Protein AF-A0A519BQU5-F1 (afdb_monomer)

Secondary structure (DSSP, 8-state):
--HHHHHHHHHHTTSHHHHHHHHHHHHTTT-HHHHHHHHHHHHHHHHHHHHHGGGS-HHHHHHHHHHHHHHHHH--HHHHHHHHHHHHHHHHHHHHHH--HHHHHHHHHHHHHHHHHTT-

Foldseek 3Di:
DDPLVVLVVLLCCLPPVVLVVVLVVCVVDPCVLLNQLSVQLVVLLVVCCVPVNPLADSSLLSLLLCLLSVCVVVVDPVSNVVSVVSSVSNLVSCCVVVVDVSRSVVSVVSNVVSNVVSND

Structure (mmCIF, N/CA/C/O backbone):
data_AF-A0A519BQU5-F1
#
_entry.id   AF-A0A519BQU5-F1
#
loop_
_atom_site.group_PDB
_atom_site.id
_atom_site.type_symbol
_atom_site.label_atom_id
_atom_site.label_alt_id
_atom_site.label_comp_id
_atom_site.label_asym_id
_atom_site.label_entity_id
_atom_site.label_seq_id
_atom_site.pdbx_PDB_ins_code
_atom_site.Cartn_x
_atom_site.Cartn_y
_atom_site.Cartn_z
_atom_site.occupancy
_atom_site.B_iso_or_equiv
_atom_site.auth_seq_id
_atom_site.auth_comp_id
_atom_site.auth_asym_id
_atom_site.auth_atom_id
_atom_site.pdbx_PDB_model_num
ATOM 1 N N . MET A 1 1 ? -10.036 22.902 6.465 1.00 65.56 1 MET A N 1
ATOM 2 C CA . MET A 1 1 ? -9.754 21.457 6.502 1.00 65.56 1 MET A CA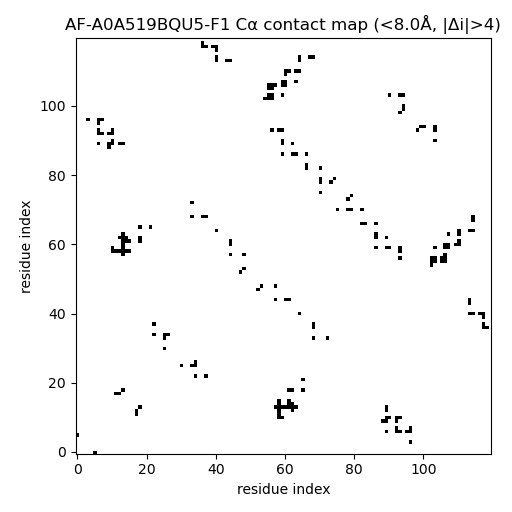 1
ATOM 3 C C . MET A 1 1 ? -9.678 21.030 7.953 1.00 65.56 1 MET A C 1
ATOM 5 O O . MET A 1 1 ? -8.836 21.534 8.692 1.00 65.56 1 MET A O 1
ATOM 9 N N . THR A 1 2 ? -10.594 20.180 8.392 1.00 89.75 2 THR A N 1
ATOM 10 C CA . THR A 1 2 ? -10.590 19.661 9.764 1.00 89.75 2 THR A CA 1
ATOM 11 C C . THR A 1 2 ? -9.524 18.575 9.893 1.00 89.75 2 THR A C 1
ATOM 13 O O . THR A 1 2 ? -9.276 17.825 8.954 1.00 89.75 2 THR A O 1
ATOM 16 N N . PHE A 1 3 ? -8.912 18.431 11.072 1.00 89.00 3 PHE A N 1
ATOM 17 C CA . PHE A 1 3 ? -7.892 17.400 11.318 1.00 89.00 3 PHE A CA 1
ATOM 18 C C . PHE A 1 3 ? -8.364 15.990 10.916 1.00 89.00 3 PHE A C 1
ATOM 20 O O . PHE A 1 3 ? -7.622 15.223 10.316 1.00 89.00 3 PHE A O 1
ATOM 27 N N . LYS A 1 4 ? -9.635 15.669 11.176 1.00 90.44 4 LYS A N 1
ATOM 28 C CA . LYS A 1 4 ? -10.253 14.395 10.789 1.00 90.44 4 LYS A CA 1
ATOM 29 C C . LYS A 1 4 ? -10.358 14.200 9.270 1.00 90.44 4 LYS A C 1
ATOM 31 O O . LYS A 1 4 ? -10.261 13.066 8.813 1.00 90.44 4 LYS A O 1
ATOM 36 N N . GLU A 1 5 ? -10.567 15.268 8.503 1.00 91.69 5 GLU A N 1
ATOM 37 C CA . GLU A 1 5 ? -10.615 15.215 7.034 1.00 91.69 5 GLU A CA 1
ATOM 38 C C . GLU A 1 5 ? -9.228 14.919 6.475 1.00 91.69 5 GLU A C 1
ATOM 40 O O . GLU A 1 5 ? -9.079 13.986 5.696 1.00 91.69 5 GLU A O 1
ATOM 45 N N . LEU A 1 6 ? -8.200 15.599 6.993 1.00 91.69 6 LEU A N 1
ATOM 46 C CA . LEU A 1 6 ? -6.810 15.351 6.614 1.00 91.69 6 LEU A CA 1
ATOM 47 C C . LEU A 1 6 ? -6.405 13.882 6.811 1.00 91.69 6 LEU A C 1
ATOM 49 O O . LEU A 1 6 ? -5.794 13.292 5.925 1.00 91.69 6 LEU A O 1
ATOM 53 N N . LEU A 1 7 ? -6.783 13.265 7.937 1.00 93.06 7 LEU A N 1
ATOM 54 C CA . LEU A 1 7 ? -6.506 11.842 8.175 1.00 93.06 7 LEU A CA 1
ATOM 55 C C . LEU A 1 7 ? -7.223 10.925 7.172 1.00 93.06 7 LEU A C 1
ATOM 57 O O . LEU A 1 7 ? -6.684 9.886 6.795 1.00 93.06 7 LEU A O 1
ATOM 61 N N . ARG A 1 8 ? -8.442 11.281 6.745 1.00 91.56 8 ARG A N 1
ATOM 62 C CA . ARG A 1 8 ? -9.197 10.498 5.754 1.00 91.56 8 ARG A CA 1
ATOM 63 C C . ARG A 1 8 ? -8.584 10.619 4.366 1.00 91.56 8 ARG A C 1
ATOM 65 O O . ARG A 1 8 ? -8.490 9.607 3.676 1.00 91.56 8 ARG A O 1
ATOM 72 N N . ASP A 1 9 ? -8.139 11.813 3.999 1.00 92.94 9 ASP A N 1
ATOM 73 C CA . ASP A 1 9 ? -7.491 12.066 2.714 1.00 92.94 9 ASP A CA 1
ATOM 74 C C . ASP A 1 9 ? -6.138 11.353 2.636 1.00 92.94 9 ASP A C 1
ATOM 76 O O . ASP A 1 9 ? -5.841 10.697 1.640 1.00 92.94 9 ASP A O 1
ATOM 80 N N . LEU A 1 10 ? -5.365 11.362 3.728 1.00 92.44 10 LEU A N 1
ATOM 81 C CA . LEU A 1 10 ? -4.162 10.537 3.854 1.00 92.44 10 LEU A CA 1
ATOM 82 C C . LEU A 1 10 ? -4.489 9.048 3.699 1.00 92.44 10 LEU A C 1
ATOM 84 O O . LEU A 1 10 ? -3.865 8.356 2.899 1.00 92.44 10 LEU A O 1
ATOM 88 N N . LEU A 1 11 ? -5.501 8.541 4.405 1.00 93.75 11 LEU A N 1
ATOM 89 C CA . LEU A 1 11 ? -5.889 7.131 4.306 1.00 93.75 11 LEU A CA 1
ATOM 90 C C . LEU A 1 11 ? -6.347 6.737 2.887 1.00 93.75 11 LEU A C 1
ATOM 92 O O . LEU A 1 11 ? -6.186 5.581 2.490 1.00 93.75 11 LEU A O 1
ATOM 96 N N . ALA A 1 12 ? -6.868 7.681 2.096 1.00 93.50 12 ALA A N 1
ATOM 97 C CA . ALA A 1 12 ? -7.304 7.442 0.721 1.00 93.50 12 ALA A CA 1
ATOM 98 C C . ALA A 1 12 ? -6.158 7.043 -0.229 1.00 93.50 12 ALA A C 1
ATOM 100 O O . ALA A 1 12 ? -6.415 6.356 -1.223 1.00 93.50 12 ALA A O 1
ATOM 101 N N . PHE A 1 13 ? -4.899 7.349 0.105 1.00 92.19 13 PHE A N 1
ATOM 102 C CA . PHE A 1 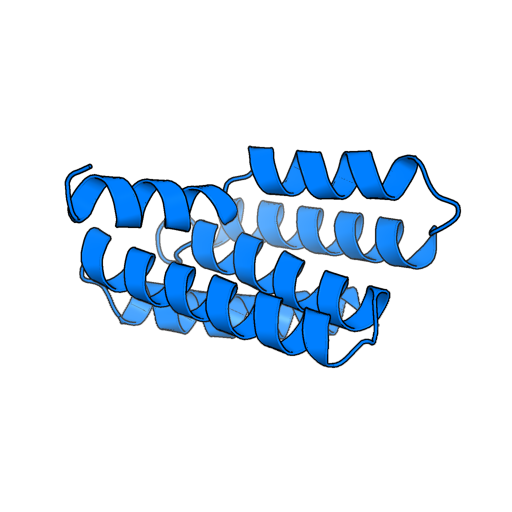13 ? -3.730 6.805 -0.602 1.00 92.19 13 PHE A CA 1
ATOM 103 C C . PHE A 1 13 ? -3.605 5.275 -0.467 1.00 92.19 13 PHE A C 1
ATOM 105 O O . PHE A 1 13 ? -2.973 4.624 -1.290 1.00 92.19 13 PHE A O 1
ATOM 112 N N . GLY A 1 14 ? -4.258 4.668 0.526 1.00 92.50 14 GLY A N 1
ATOM 113 C CA . GLY A 1 14 ? -4.410 3.216 0.647 1.00 92.50 14 GLY A CA 1
ATOM 114 C C . GLY A 1 14 ? -5.634 2.644 -0.074 1.00 92.50 14 GLY A C 1
ATOM 115 O O . GLY A 1 14 ? -5.974 1.473 0.112 1.00 92.50 14 GLY A O 1
ATOM 116 N N . SER A 1 15 ? -6.376 3.450 -0.836 1.00 93.94 15 SER A N 1
ATOM 117 C CA . SER A 1 15 ? -7.604 2.992 -1.489 1.00 93.94 15 SER A CA 1
ATOM 118 C C . SER A 1 15 ? -7.319 2.045 -2.664 1.00 93.94 15 SER A C 1
ATOM 120 O O . SER A 1 15 ? -6.276 2.147 -3.314 1.00 93.94 15 SER A O 1
ATOM 122 N N . PRO A 1 16 ? -8.263 1.146 -3.004 1.00 93.94 16 PRO A N 1
ATOM 123 C CA . PRO A 1 16 ? -8.170 0.350 -4.228 1.00 93.94 16 PRO A CA 1
ATOM 124 C C . PRO A 1 16 ? -8.050 1.215 -5.490 1.00 93.94 16 PRO A C 1
ATOM 126 O O . PRO A 1 16 ? -7.338 0.849 -6.416 1.00 93.94 16 PRO A O 1
ATOM 129 N N . ILE A 1 17 ? -8.699 2.384 -5.509 1.00 95.50 17 ILE A N 1
ATOM 130 C CA . ILE A 1 17 ? -8.637 3.326 -6.634 1.00 95.50 17 ILE A CA 1
ATOM 131 C C . ILE A 1 17 ? -7.208 3.842 -6.808 1.00 95.50 17 ILE A C 1
ATOM 133 O O . ILE A 1 17 ? -6.688 3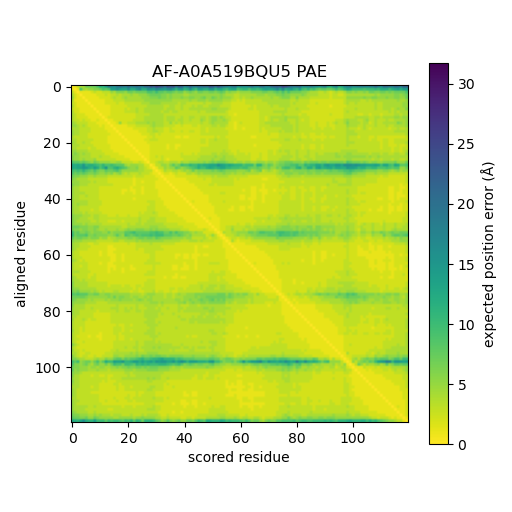.833 -7.919 1.00 95.50 17 ILE A O 1
ATOM 137 N N . PHE A 1 18 ? -6.543 4.233 -5.718 1.00 94.31 18 PHE A N 1
ATOM 138 C CA . PHE A 1 18 ? -5.155 4.687 -5.783 1.00 94.31 18 PHE A CA 1
ATOM 139 C C . PHE A 1 18 ? -4.211 3.580 -6.272 1.00 94.31 18 PHE A C 1
ATOM 141 O O . PHE A 1 18 ? -3.345 3.828 -7.108 1.00 94.31 18 PHE A O 1
ATOM 148 N N . TYR A 1 19 ? -4.436 2.338 -5.836 1.00 95.25 19 TYR A N 1
ATOM 149 C CA . TYR A 1 19 ? -3.704 1.177 -6.345 1.00 95.25 19 TYR A CA 1
ATOM 150 C C . TYR A 1 19 ? -3.857 1.010 -7.864 1.00 95.25 19 TYR A C 1
ATOM 152 O O . TYR A 1 19 ? -2.866 0.847 -8.576 1.00 95.25 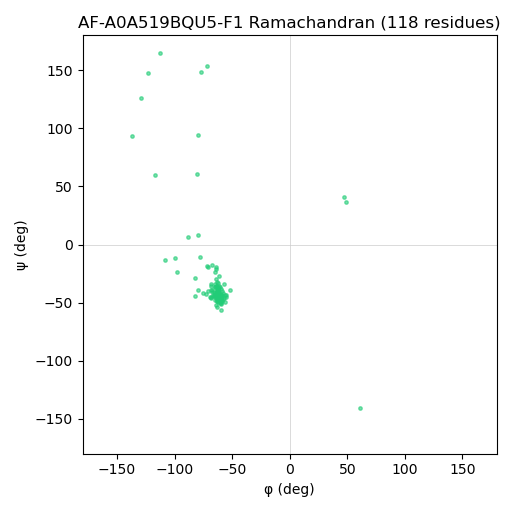19 TYR A O 1
ATOM 160 N N . LEU A 1 20 ? -5.089 1.112 -8.371 1.00 95.12 20 LEU A N 1
ATOM 161 C CA . LEU A 1 20 ? -5.369 1.041 -9.806 1.00 95.12 20 LEU A CA 1
ATOM 162 C C . LEU A 1 20 ? -4.723 2.192 -10.585 1.00 95.12 20 LEU A C 1
ATOM 164 O O . LEU A 1 20 ? -4.253 1.968 -11.696 1.00 95.12 20 LEU A O 1
ATOM 168 N N . LEU A 1 21 ? -4.655 3.398 -10.014 1.00 95.00 21 LEU A N 1
ATOM 169 C CA . LEU A 1 21 ? -3.967 4.531 -10.640 1.00 95.00 21 LEU A CA 1
ATOM 170 C C . LEU A 1 21 ? -2.466 4.262 -10.806 1.00 95.00 21 LEU A C 1
ATOM 172 O O . LEU A 1 21 ? -1.920 4.506 -11.882 1.00 95.00 21 LEU A O 1
ATOM 176 N N . VAL A 1 22 ? -1.803 3.721 -9.777 1.00 93.81 22 VAL A N 1
ATOM 177 C CA . VAL A 1 22 ? -0.380 3.345 -9.864 1.00 93.81 22 VAL A CA 1
ATOM 178 C C . VAL A 1 22 ? -0.177 2.226 -10.884 1.00 93.81 22 VAL A C 1
ATOM 180 O O . VAL A 1 22 ? 0.734 2.305 -11.708 1.00 93.81 22 VAL A O 1
ATOM 183 N N . PHE A 1 23 ? -1.057 1.224 -10.886 1.00 94.25 23 PHE A N 1
ATOM 184 C CA . PHE A 1 23 ? -1.024 0.141 -11.865 1.00 94.25 23 PHE A CA 1
ATOM 185 C C . PHE A 1 23 ? -1.184 0.654 -13.304 1.00 94.25 23 PHE A C 1
ATOM 187 O O . PHE A 1 23 ? -0.350 0.368 -14.159 1.00 94.25 23 PHE A O 1
ATOM 194 N N . ALA A 1 24 ? -2.194 1.487 -13.567 1.00 94.38 24 ALA A N 1
ATOM 195 C CA . ALA A 1 24 ? -2.402 2.100 -14.876 1.00 94.38 24 ALA A CA 1
ATOM 196 C C . ALA A 1 24 ? -1.195 2.947 -15.307 1.00 94.38 24 ALA A C 1
ATOM 198 O O . ALA A 1 24 ? -0.774 2.884 -16.461 1.00 94.38 24 ALA A O 1
ATOM 199 N N . ARG A 1 25 ? -0.582 3.693 -14.377 1.00 92.06 25 ARG A N 1
ATOM 200 C CA . ARG A 1 25 ? 0.638 4.465 -14.651 1.00 92.06 25 ARG A CA 1
ATOM 201 C C . ARG A 1 25 ? 1.822 3.573 -15.026 1.00 92.06 25 ARG A C 1
ATOM 203 O O . ARG A 1 25 ? 2.611 3.977 -15.887 1.00 92.06 25 ARG A O 1
ATOM 210 N N . ALA A 1 26 ? 1.946 2.405 -14.396 1.00 91.81 26 ALA A N 1
ATOM 211 C CA . ALA A 1 26 ? 2.995 1.431 -14.683 1.00 91.81 26 ALA A CA 1
ATOM 212 C C . ALA A 1 26 ? 2.876 0.857 -16.104 1.00 91.81 26 ALA A C 1
ATOM 214 O O . ALA A 1 26 ? 3.897 0.698 -16.768 1.00 91.81 26 ALA A O 1
ATOM 215 N N . LEU A 1 27 ? 1.649 0.640 -16.600 1.00 92.56 27 LEU A N 1
ATOM 216 C CA . LEU A 1 27 ? 1.381 0.129 -17.955 1.00 92.56 27 LEU A CA 1
ATOM 217 C C . LEU A 1 27 ? 1.827 1.074 -19.082 1.00 92.56 27 LEU A C 1
ATOM 219 O O . LEU A 1 27 ? 2.062 0.624 -20.198 1.00 92.56 27 LEU A O 1
ATOM 223 N N . VAL A 1 28 ? 1.945 2.378 -18.811 1.00 91.56 28 VAL A N 1
ATOM 224 C CA . VAL A 1 28 ? 2.382 3.367 -19.815 1.00 91.56 28 VAL A CA 1
ATOM 225 C C . VAL A 1 28 ? 3.884 3.238 -20.128 1.00 91.56 28 VAL A C 1
ATOM 227 O O . VAL A 1 28 ? 4.340 3.737 -21.153 1.00 91.56 28 VAL A O 1
ATOM 230 N N . GLY A 1 29 ? 4.671 2.589 -19.261 1.00 82.44 29 GLY A N 1
ATOM 231 C CA . GLY A 1 29 ? 6.113 2.406 -19.445 1.00 82.44 29 GLY A CA 1
ATOM 232 C C . GLY A 1 29 ? 6.526 0.947 -19.681 1.00 82.44 29 GLY A C 1
ATOM 233 O O . GLY A 1 29 ? 5.762 0.027 -19.389 1.00 82.44 29 GLY A O 1
ATOM 234 N N . PRO A 1 30 ? 7.754 0.699 -20.170 1.00 87.38 30 PRO A N 1
ATOM 235 C CA . PRO A 1 30 ? 8.265 -0.645 -20.433 1.00 87.38 30 PRO A CA 1
ATOM 236 C C . PRO A 1 30 ? 8.778 -1.315 -19.144 1.00 87.38 30 PRO A C 1
ATOM 238 O O . PRO A 1 30 ? 9.955 -1.654 -19.033 1.00 87.38 30 PRO A O 1
ATOM 241 N N . TYR A 1 31 ? 7.904 -1.497 -18.149 1.00 89.88 31 TYR A N 1
ATOM 242 C CA . TYR A 1 31 ? 8.269 -2.005 -16.817 1.00 89.88 31 TYR A CA 1
ATOM 243 C C . TYR A 1 31 ? 7.594 -3.349 -16.486 1.00 89.88 31 TYR A C 1
ATOM 245 O O . TYR A 1 31 ? 6.853 -3.442 -15.504 1.00 89.88 31 TYR A O 1
ATOM 253 N N . PRO A 1 32 ? 7.831 -4.416 -17.277 1.00 89.00 32 PRO A N 1
ATOM 254 C CA . PRO A 1 32 ? 7.093 -5.676 -17.155 1.00 89.00 32 PRO A CA 1
ATOM 255 C C . PRO A 1 32 ? 7.281 -6.350 -15.791 1.00 89.00 32 PRO A C 1
ATOM 257 O O . PRO A 1 32 ? 6.330 -6.902 -15.247 1.00 89.00 32 PRO A O 1
ATOM 260 N N . ILE A 1 33 ? 8.478 -6.256 -15.202 1.00 92.69 33 ILE A N 1
ATOM 261 C CA . ILE A 1 33 ? 8.760 -6.819 -13.875 1.00 92.69 33 ILE A CA 1
ATOM 262 C C . ILE A 1 33 ? 7.888 -6.130 -12.822 1.00 92.69 33 ILE A C 1
ATOM 264 O O . ILE A 1 33 ? 7.130 -6.796 -12.131 1.00 92.69 33 ILE A O 1
ATOM 268 N N . PHE A 1 34 ? 7.921 -4.798 -12.751 1.00 94.12 34 PHE A N 1
ATOM 269 C CA . PHE A 1 34 ? 7.132 -4.031 -11.784 1.00 94.12 34 PHE A CA 1
ATOM 270 C C . PHE A 1 34 ? 5.620 -4.264 -11.940 1.00 94.12 34 PHE A C 1
ATOM 272 O O . PHE A 1 34 ? 4.905 -4.406 -10.950 1.00 94.12 34 PHE A O 1
ATOM 279 N N . ILE A 1 35 ? 5.136 -4.378 -13.181 1.00 94.94 35 ILE A N 1
A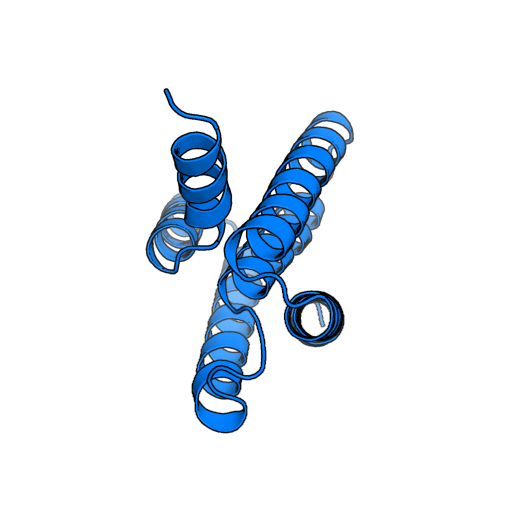TOM 280 C CA . ILE A 1 35 ? 3.738 -4.723 -13.473 1.00 94.94 35 ILE A CA 1
ATOM 281 C C . ILE A 1 35 ? 3.393 -6.107 -12.908 1.00 94.94 35 ILE A C 1
ATOM 283 O O . ILE A 1 35 ? 2.379 -6.241 -12.226 1.00 94.94 35 ILE A O 1
ATOM 287 N N . ASN A 1 36 ? 4.235 -7.121 -13.128 1.00 95.12 36 ASN A N 1
ATOM 288 C CA . ASN A 1 36 ? 4.009 -8.470 -12.602 1.00 95.12 36 ASN A CA 1
ATOM 289 C C . ASN A 1 36 ? 3.987 -8.492 -11.068 1.00 95.12 36 ASN A C 1
ATOM 291 O O . ASN A 1 36 ? 3.112 -9.128 -10.482 1.00 95.12 36 ASN A O 1
ATOM 295 N N . GLN A 1 37 ? 4.893 -7.749 -10.424 1.00 96.12 37 GLN A N 1
ATOM 296 C CA . GLN A 1 37 ? 4.925 -7.609 -8.965 1.00 96.12 37 GLN A CA 1
ATOM 297 C C . GLN A 1 37 ? 3.635 -6.961 -8.436 1.00 96.12 37 GLN A C 1
ATOM 299 O O . GLN A 1 37 ? 3.067 -7.429 -7.450 1.00 96.12 37 GLN A O 1
ATOM 304 N N . LEU A 1 38 ? 3.122 -5.925 -9.114 1.00 96.19 38 LEU A N 1
ATOM 305 C CA . LEU A 1 38 ? 1.833 -5.310 -8.778 1.00 96.19 38 LEU A CA 1
ATOM 306 C C . LEU A 1 38 ? 0.658 -6.275 -8.996 1.00 96.19 38 LEU A C 1
ATOM 308 O O . LEU A 1 38 ? -0.234 -6.353 -8.159 1.00 96.19 38 LEU A O 1
ATOM 312 N N . ILE A 1 39 ? 0.640 -7.053 -10.080 1.00 96.50 39 ILE A N 1
ATOM 313 C CA . ILE A 1 39 ? -0.429 -8.040 -10.307 1.00 96.50 39 ILE A CA 1
ATOM 314 C C . ILE A 1 39 ? -0.426 -9.085 -9.190 1.00 96.50 39 ILE A C 1
ATOM 316 O O . ILE A 1 39 ? -1.467 -9.330 -8.579 1.00 96.50 39 ILE A O 1
ATOM 320 N N . LEU A 1 40 ? 0.740 -9.661 -8.889 1.00 97.06 40 LEU A N 1
ATOM 321 C CA . LEU A 1 40 ? 0.889 -10.670 -7.843 1.00 97.06 40 LEU A CA 1
ATOM 322 C C . LEU A 1 40 ? 0.466 -10.119 -6.477 1.00 97.06 40 LEU A C 1
ATOM 324 O O . LEU A 1 40 ? -0.359 -10.729 -5.793 1.00 97.06 40 LEU A O 1
ATOM 328 N N . ALA A 1 41 ? 0.943 -8.927 -6.114 1.00 97.12 41 ALA A N 1
ATOM 329 C CA . ALA A 1 41 ? 0.559 -8.286 -4.865 1.00 97.12 41 ALA A CA 1
ATOM 330 C C . ALA A 1 41 ? -0.947 -7.983 -4.811 1.00 97.12 41 ALA A C 1
ATOM 332 O O . ALA A 1 41 ? -1.586 -8.209 -3.783 1.00 97.12 41 ALA A O 1
ATOM 333 N N . GLY A 1 42 ? -1.538 -7.520 -5.915 1.00 96.44 42 GLY A N 1
ATOM 334 C CA . GLY A 1 42 ? -2.974 -7.273 -6.034 1.00 96.44 42 GLY A CA 1
ATOM 335 C C . GLY A 1 42 ? -3.808 -8.539 -5.821 1.00 96.44 42 GLY A C 1
ATOM 336 O O . GLY A 1 42 ? -4.788 -8.506 -5.073 1.00 96.44 42 GLY A O 1
ATOM 337 N N . VAL A 1 43 ? -3.386 -9.666 -6.402 1.00 96.69 43 VAL A N 1
ATOM 338 C CA . VAL A 1 43 ? -4.022 -10.979 -6.200 1.00 96.69 43 VAL A CA 1
ATOM 339 C C . VAL A 1 43 ? -3.914 -11.419 -4.741 1.00 96.69 43 VAL A C 1
ATOM 341 O O . VAL A 1 43 ? -4.920 -11.803 -4.145 1.00 96.69 43 VAL A O 1
ATOM 344 N N . LEU A 1 44 ? -2.733 -11.315 -4.128 1.00 96.81 44 LEU A N 1
ATOM 345 C CA . LEU A 1 44 ? -2.528 -11.681 -2.723 1.00 96.81 44 LEU A CA 1
ATOM 346 C C . LEU A 1 44 ? -3.347 -10.807 -1.768 1.00 96.81 44 LEU A C 1
ATOM 348 O O . LEU A 1 44 ? -3.930 -11.319 -0.812 1.00 96.81 44 LEU A O 1
ATOM 352 N N . ILE A 1 45 ? -3.447 -9.503 -2.041 1.00 96.38 45 ILE A N 1
ATOM 353 C CA . ILE A 1 45 ? -4.312 -8.591 -1.284 1.00 96.38 45 ILE A CA 1
ATOM 354 C C . ILE A 1 45 ? -5.774 -9.007 -1.438 1.00 96.38 45 ILE A C 1
ATOM 356 O O . ILE A 1 45 ? -6.485 -9.074 -0.439 1.00 96.38 45 ILE A O 1
ATOM 360 N N . PHE A 1 46 ? -6.231 -9.308 -2.656 1.00 95.94 46 PHE A N 1
ATOM 361 C CA . PHE A 1 46 ? -7.604 -9.752 -2.892 1.00 95.94 46 PHE A CA 1
ATOM 362 C C . PHE A 1 46 ? -7.920 -11.038 -2.116 1.00 95.94 46 PHE A C 1
ATOM 364 O O . PHE A 1 46 ? -8.886 -11.067 -1.355 1.00 95.94 46 PHE A O 1
ATOM 371 N N . LEU A 1 47 ? -7.068 -12.062 -2.226 1.00 95.81 47 LEU A N 1
ATOM 372 C CA . LEU A 1 47 ? -7.208 -13.312 -1.471 1.00 95.81 47 LEU A CA 1
ATOM 373 C C . LEU A 1 47 ? -7.193 -13.064 0.042 1.00 95.81 47 LEU A C 1
ATOM 375 O O . LEU A 1 47 ? -8.029 -13.596 0.771 1.00 95.81 47 LEU A O 1
ATOM 379 N N . GLY A 1 48 ? -6.288 -12.206 0.513 1.00 94.38 48 GLY A N 1
ATOM 380 C CA . GLY A 1 48 ? -6.203 -11.814 1.913 1.00 94.38 48 GLY A CA 1
ATOM 381 C C . GLY A 1 48 ? -7.486 -11.151 2.417 1.00 94.38 48 GLY A C 1
ATOM 382 O O . GLY A 1 48 ? -7.972 -11.509 3.491 1.00 94.38 48 GLY A O 1
ATOM 383 N N . VAL A 1 49 ? -8.076 -10.238 1.636 1.00 94.00 49 VAL A N 1
ATOM 384 C CA . VAL A 1 49 ? -9.360 -9.593 1.961 1.00 94.00 49 VAL A CA 1
ATOM 385 C C . VAL A 1 49 ? -10.466 -10.636 2.100 1.00 94.00 49 VAL A C 1
ATOM 387 O O . VAL A 1 49 ? -11.232 -10.563 3.060 1.00 94.00 49 VAL A O 1
ATOM 390 N N . VAL A 1 50 ? -10.530 -11.615 1.192 1.00 94.06 50 VAL A N 1
ATOM 391 C CA . VAL A 1 50 ? -11.542 -12.684 1.234 1.00 94.06 50 VAL A CA 1
ATOM 392 C C . VAL A 1 50 ? -11.374 -13.584 2.465 1.00 94.06 50 VAL A C 1
ATOM 394 O O . VAL A 1 50 ? -12.363 -13.904 3.120 1.00 94.06 50 VAL A O 1
ATOM 397 N N . VAL A 1 51 ? -10.142 -13.970 2.812 1.00 93.88 51 VAL A N 1
ATOM 398 C CA . VAL A 1 51 ? -9.875 -14.937 3.896 1.00 93.88 51 VAL A CA 1
ATOM 399 C C . VAL A 1 51 ? -9.887 -14.289 5.284 1.00 93.88 51 VAL A C 1
ATOM 401 O O . VAL A 1 51 ? -10.438 -14.843 6.236 1.00 93.88 51 VAL A O 1
ATOM 404 N N . ILE A 1 52 ? -9.258 -13.123 5.431 1.00 92.69 52 ILE A N 1
ATOM 405 C CA . ILE A 1 52 ? -9.016 -12.489 6.736 1.00 92.69 52 ILE A CA 1
ATOM 406 C C . ILE A 1 52 ? -10.068 -11.406 7.040 1.00 92.69 52 ILE A C 1
ATOM 408 O O . ILE A 1 52 ? -10.334 -11.101 8.209 1.00 92.69 52 ILE A O 1
ATOM 412 N N . GLY A 1 53 ? -10.708 -10.840 6.012 1.00 90.69 53 GLY A N 1
ATOM 413 C CA . GLY A 1 53 ? -11.795 -9.875 6.163 1.00 90.69 53 GLY A CA 1
ATOM 414 C C . GLY A 1 53 ? -11.374 -8.599 6.896 1.00 90.69 53 GLY A C 1
ATOM 415 O O . GLY A 1 53 ? -10.273 -8.084 6.721 1.00 90.69 53 GLY A O 1
ATOM 416 N N . SER A 1 54 ? -12.250 -8.073 7.754 1.00 86.50 54 SER A N 1
ATOM 417 C CA . SER A 1 54 ? -12.071 -6.780 8.441 1.00 86.50 54 SER A CA 1
ATOM 418 C C . SER A 1 54 ? -11.133 -6.809 9.662 1.00 86.50 54 SER A C 1
ATOM 420 O O . SER A 1 54 ? -11.047 -5.818 10.402 1.00 86.50 54 SER A O 1
ATOM 422 N N . LYS A 1 55 ? -10.436 -7.933 9.894 1.00 89.81 55 LYS A N 1
ATOM 423 C CA . LYS A 1 55 ? -9.471 -8.096 10.996 1.00 89.81 55 LYS A CA 1
ATOM 424 C C . LYS A 1 55 ? -8.185 -7.292 10.783 1.00 89.81 55 LYS A C 1
ATOM 426 O O . LYS A 1 55 ? -7.486 -7.027 11.754 1.00 89.81 55 LYS A O 1
ATOM 431 N N . ILE A 1 56 ? -7.895 -6.898 9.544 1.00 93.56 56 ILE A N 1
ATOM 432 C CA . ILE A 1 56 ? -6.700 -6.145 9.151 1.00 93.56 56 ILE A CA 1
ATOM 433 C C . ILE A 1 56 ? -7.120 -4.850 8.456 1.00 93.56 56 ILE A C 1
ATOM 435 O O . ILE A 1 56 ? -8.154 -4.798 7.784 1.00 93.56 56 ILE A O 1
ATOM 439 N N . ASP A 1 57 ? -6.321 -3.796 8.618 1.00 94.56 57 ASP A N 1
ATOM 440 C CA . ASP A 1 57 ? -6.510 -2.563 7.860 1.00 94.56 57 ASP A CA 1
ATOM 441 C C . ASP A 1 57 ? -5.941 -2.681 6.436 1.00 94.56 57 ASP A C 1
ATOM 443 O O . ASP A 1 57 ? -4.759 -2.450 6.178 1.00 94.56 57 ASP A O 1
ATOM 447 N N . TRP A 1 58 ? -6.802 -3.037 5.484 1.00 94.69 58 TRP A N 1
ATOM 448 C CA . TRP A 1 58 ? -6.405 -3.205 4.084 1.00 94.69 58 TRP A CA 1
ATOM 449 C C . TRP A 1 58 ? -6.001 -1.911 3.377 1.00 94.69 58 TRP A C 1
ATOM 451 O O . TRP A 1 58 ? -5.354 -1.988 2.331 1.00 94.69 58 TRP A O 1
ATOM 461 N N . TYR A 1 59 ? -6.361 -0.735 3.908 1.00 94.81 59 TYR A N 1
ATOM 462 C CA . TYR A 1 59 ? -5.855 0.525 3.359 1.00 94.81 59 TYR A CA 1
ATOM 463 C C . TYR A 1 59 ? -4.362 0.651 3.638 1.00 94.81 59 TYR A C 1
ATOM 465 O O . TYR A 1 59 ? -3.590 0.927 2.720 1.00 94.81 59 TYR A O 1
ATOM 473 N N . VAL A 1 60 ? -3.947 0.346 4.870 1.00 96.12 60 VAL A N 1
ATOM 474 C CA . VAL A 1 60 ? -2.526 0.302 5.240 1.00 96.12 60 VAL A CA 1
ATOM 475 C C . VAL A 1 60 ? -1.788 -0.768 4.435 1.00 96.12 60 VAL A C 1
ATOM 477 O O . VAL A 1 60 ? -0.702 -0.488 3.939 1.00 96.12 60 VAL A O 1
ATOM 480 N N . VAL A 1 61 ? -2.382 -1.951 4.225 1.00 97.31 61 VAL A N 1
ATOM 481 C CA . VAL A 1 61 ? -1.742 -3.004 3.411 1.00 97.31 61 VAL A CA 1
ATOM 482 C C . VAL A 1 61 ? -1.475 -2.529 1.983 1.00 97.31 61 VAL A C 1
ATOM 484 O O . VAL A 1 61 ? -0.347 -2.618 1.505 1.00 97.31 61 VAL A O 1
ATOM 487 N N . ARG A 1 62 ? -2.486 -1.980 1.300 1.00 96.75 62 ARG A N 1
ATOM 488 C CA . ARG A 1 62 ? -2.324 -1.472 -0.074 1.00 96.75 62 ARG A CA 1
ATOM 489 C C . ARG A 1 62 ? -1.301 -0.344 -0.143 1.00 96.75 62 ARG A C 1
ATOM 491 O O . ARG A 1 62 ? -0.422 -0.388 -0.997 1.00 96.75 62 ARG A O 1
ATOM 498 N N . ALA A 1 63 ? -1.387 0.625 0.767 1.00 96.81 63 ALA A N 1
ATOM 499 C CA . ALA A 1 63 ? -0.430 1.725 0.833 1.00 96.81 63 ALA A CA 1
ATOM 500 C C . ALA A 1 63 ? 1.003 1.225 1.061 1.00 96.81 63 ALA A C 1
ATOM 502 O O . ALA A 1 63 ? 1.921 1.686 0.392 1.00 96.81 63 ALA A O 1
ATOM 503 N N . GLY A 1 64 ? 1.189 0.261 1.965 1.00 96.69 64 GLY A N 1
ATOM 504 C CA . GLY A 1 64 ? 2.497 -0.302 2.290 1.00 96.69 64 GLY A CA 1
ATOM 505 C C . GLY A 1 64 ? 3.100 -1.104 1.145 1.00 96.69 64 GLY A C 1
ATOM 506 O O . GLY A 1 64 ? 4.287 -0.977 0.873 1.00 96.69 64 GLY A O 1
ATOM 507 N N . ILE A 1 65 ? 2.283 -1.866 0.417 1.00 97.56 65 ILE A N 1
ATOM 508 C CA . ILE A 1 65 ? 2.731 -2.583 -0.782 1.00 97.56 65 ILE A CA 1
ATOM 509 C C . ILE A 1 65 ? 3.130 -1.621 -1.896 1.00 97.56 65 ILE A C 1
ATOM 511 O O . ILE A 1 65 ? 4.181 -1.802 -2.508 1.00 97.56 65 ILE A O 1
ATOM 515 N N . LEU A 1 66 ? 2.337 -0.576 -2.141 1.00 96.62 66 LEU A N 1
ATOM 516 C CA . LEU A 1 66 ? 2.705 0.449 -3.117 1.00 96.62 66 LEU A CA 1
ATOM 517 C C . LEU A 1 66 ? 3.992 1.159 -2.698 1.00 96.62 66 LEU A C 1
ATOM 519 O O . LEU A 1 66 ? 4.883 1.320 -3.525 1.00 96.62 66 LEU A O 1
ATOM 523 N N . ALA A 1 67 ? 4.119 1.523 -1.422 1.00 95.88 67 ALA A N 1
ATOM 524 C CA . ALA A 1 67 ? 5.328 2.114 -0.863 1.00 95.88 67 ALA A CA 1
ATOM 525 C C . ALA A 1 67 ? 6.555 1.216 -1.090 1.00 95.88 67 ALA A C 1
ATOM 527 O O . ALA A 1 67 ? 7.565 1.670 -1.625 1.00 95.88 67 ALA A O 1
ATOM 528 N N . TRP A 1 68 ? 6.448 -0.069 -0.755 1.00 96.19 68 TRP A N 1
ATOM 529 C CA . TRP A 1 68 ? 7.516 -1.050 -0.924 1.00 96.19 68 TRP A CA 1
ATOM 530 C C . TRP A 1 68 ? 7.939 -1.194 -2.390 1.00 96.19 68 TRP A C 1
ATOM 532 O O . TRP A 1 68 ? 9.102 -0.983 -2.730 1.00 96.19 68 TRP A O 1
ATOM 542 N N . LEU A 1 69 ? 6.991 -1.514 -3.275 1.00 95.25 69 LEU A N 1
ATOM 543 C CA . LEU A 1 69 ? 7.294 -1.810 -4.674 1.00 95.25 69 LEU A CA 1
ATOM 544 C C . LEU A 1 69 ? 7.764 -0.564 -5.433 1.00 95.25 69 LEU A C 1
ATOM 546 O O . LEU A 1 69 ? 8.696 -0.652 -6.226 1.00 95.25 69 LEU A O 1
ATOM 550 N N . THR A 1 70 ? 7.170 0.607 -5.180 1.00 94.00 70 THR A N 1
ATOM 551 C CA . THR A 1 70 ? 7.627 1.852 -5.823 1.00 94.00 70 THR A CA 1
ATOM 552 C C . THR A 1 70 ? 9.010 2.270 -5.332 1.00 94.00 70 THR A C 1
ATOM 554 O O . THR A 1 70 ? 9.805 2.750 -6.133 1.00 94.00 70 THR A O 1
ATOM 557 N N . THR A 1 71 ? 9.336 2.048 -4.055 1.00 95.00 71 THR A N 1
ATOM 558 C CA . THR A 1 71 ? 10.685 2.310 -3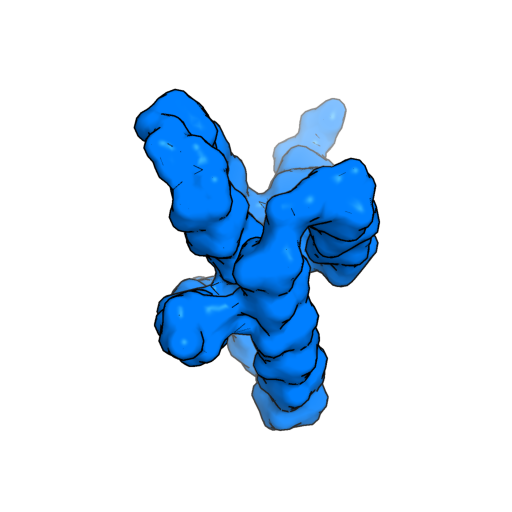.525 1.00 95.00 71 THR A CA 1
ATOM 559 C C . THR A 1 71 ? 11.728 1.455 -4.237 1.00 95.00 71 THR A C 1
ATOM 561 O O . THR A 1 71 ? 12.746 1.981 -4.682 1.00 95.00 71 THR A O 1
ATOM 564 N N . LEU A 1 72 ? 11.451 0.158 -4.408 1.00 92.75 72 LEU A N 1
ATOM 565 C CA . LEU A 1 72 ? 12.325 -0.747 -5.159 1.00 92.75 72 LEU A CA 1
ATOM 566 C C . LEU A 1 72 ? 12.441 -0.353 -6.634 1.00 92.75 72 LEU A C 1
ATOM 568 O O . LEU A 1 72 ? 13.523 -0.423 -7.206 1.00 92.75 72 LEU A O 1
ATOM 572 N N . PHE A 1 73 ? 11.333 0.069 -7.240 1.00 92.38 73 PHE A N 1
ATOM 573 C CA . PHE A 1 73 ? 11.285 0.438 -8.647 1.00 92.38 73 PHE A CA 1
ATOM 574 C C . PHE A 1 73 ? 12.063 1.725 -8.960 1.00 92.38 73 PHE A C 1
ATOM 576 O O . PHE A 1 73 ? 12.808 1.766 -9.936 1.00 92.38 73 PHE A O 1
ATOM 583 N N . TYR A 1 74 ? 11.895 2.774 -8.150 1.00 90.12 74 TYR A N 1
ATOM 584 C CA . TYR A 1 74 ? 12.573 4.055 -8.370 1.00 90.12 74 TYR A CA 1
ATOM 585 C C . TYR A 1 74 ? 14.009 4.078 -7.838 1.00 90.12 74 TYR A C 1
ATOM 587 O O . TYR A 1 74 ? 14.820 4.825 -8.380 1.00 90.12 74 TYR A O 1
ATOM 595 N N . ALA A 1 75 ? 14.313 3.301 -6.791 1.00 90.75 75 ALA A N 1
ATOM 596 C CA . ALA A 1 75 ? 15.650 3.144 -6.211 1.00 90.75 75 ALA A CA 1
ATOM 597 C C . ALA A 1 75 ? 16.405 4.474 -5.979 1.00 90.75 75 ALA A C 1
ATOM 599 O O . ALA A 1 75 ? 17.600 4.582 -6.244 1.00 90.75 75 ALA A O 1
ATOM 600 N N . HIS A 1 76 ? 15.698 5.504 -5.502 1.00 94.94 76 HIS A N 1
ATOM 601 C CA . HIS A 1 76 ? 16.240 6.850 -5.306 1.00 94.94 76 HIS A CA 1
ATOM 602 C C . HIS A 1 76 ? 15.939 7.366 -3.895 1.00 94.94 76 HIS A C 1
ATOM 604 O O . HIS A 1 76 ? 14.774 7.451 -3.504 1.00 94.94 76 HIS A O 1
ATOM 610 N N . ASP A 1 77 ? 16.963 7.798 -3.158 1.00 92.44 77 ASP A N 1
ATOM 611 C CA . ASP A 1 77 ? 16.869 8.138 -1.727 1.00 92.44 77 ASP A CA 1
ATOM 612 C C . ASP A 1 77 ? 15.805 9.193 -1.408 1.00 92.44 77 ASP A C 1
ATOM 614 O O . ASP A 1 77 ? 15.010 9.034 -0.480 1.00 92.44 77 ASP A O 1
ATOM 618 N N . GLY A 1 78 ? 15.732 10.257 -2.215 1.00 93.19 78 GLY A N 1
ATOM 619 C CA . GLY A 1 78 ? 14.717 11.300 -2.037 1.00 93.19 78 GLY A CA 1
ATOM 620 C C . GLY A 1 78 ? 13.285 10.776 -2.206 1.00 93.19 78 GLY A C 1
ATOM 621 O O . GLY A 1 78 ? 12.374 11.217 -1.507 1.00 93.19 78 GLY A O 1
ATOM 622 N N . PHE A 1 79 ? 13.093 9.792 -3.089 1.00 92.31 79 PHE A N 1
ATOM 623 C CA . PHE A 1 79 ? 11.797 9.150 -3.286 1.00 92.31 79 PHE A CA 1
ATOM 624 C C . PHE A 1 79 ? 11.487 8.194 -2.128 1.00 92.31 79 PHE A C 1
ATOM 626 O O . PHE A 1 79 ? 10.383 8.225 -1.589 1.00 92.31 79 PHE A O 1
ATOM 633 N N . THR A 1 80 ? 12.478 7.422 -1.676 1.00 93.75 80 THR A N 1
ATOM 634 C CA . THR A 1 80 ? 12.369 6.546 -0.501 1.00 93.75 80 THR A CA 1
ATOM 635 C C . THR A 1 80 ? 11.941 7.321 0.745 1.00 93.75 80 THR A C 1
ATOM 637 O O . THR A 1 80 ? 11.024 6.901 1.451 1.00 93.75 80 THR A O 1
ATOM 640 N N . LEU A 1 81 ? 12.545 8.489 0.998 1.00 95.06 81 LEU A N 1
ATOM 641 C CA . LEU A 1 81 ? 12.173 9.344 2.126 1.00 95.06 81 LEU A CA 1
ATOM 642 C C . LEU A 1 81 ? 10.729 9.849 2.003 1.00 95.06 81 LEU A C 1
ATOM 644 O O . LEU A 1 81 ? 9.967 9.784 2.969 1.00 95.06 81 LEU A O 1
ATOM 648 N N . PHE A 1 82 ? 10.340 10.317 0.814 1.00 94.12 82 PHE A N 1
ATOM 649 C CA . PHE A 1 82 ? 8.972 10.763 0.541 1.00 94.12 82 PHE A CA 1
ATOM 650 C C . PHE A 1 82 ? 7.944 9.654 0.814 1.00 94.12 82 PHE A C 1
ATOM 652 O O . PHE A 1 82 ? 6.935 9.880 1.492 1.00 94.12 82 PHE A O 1
ATOM 659 N N . VAL A 1 83 ? 8.220 8.443 0.332 1.00 94.69 83 VAL A N 1
ATOM 660 C CA . VAL A 1 83 ? 7.365 7.273 0.537 1.00 94.69 83 VAL A CA 1
ATOM 661 C C . VAL A 1 83 ? 7.284 6.896 2.014 1.00 94.69 83 VAL A C 1
ATOM 663 O O . VAL A 1 83 ? 6.187 6.652 2.516 1.00 94.69 83 VAL A O 1
ATOM 666 N N . LEU A 1 84 ? 8.410 6.899 2.731 1.00 94.25 84 LEU A N 1
ATOM 667 C CA . LEU A 1 84 ? 8.459 6.559 4.153 1.00 94.25 84 LEU A CA 1
ATOM 668 C C . LEU A 1 84 ? 7.628 7.532 4.998 1.00 94.25 84 LEU A C 1
ATOM 670 O O . LEU A 1 84 ? 6.832 7.097 5.836 1.00 94.25 84 LEU A O 1
ATOM 674 N N . VAL A 1 85 ? 7.755 8.839 4.748 1.00 94.62 85 VAL A N 1
ATOM 675 C CA . VAL A 1 85 ? 6.952 9.872 5.424 1.00 94.62 85 VAL A CA 1
ATOM 676 C C . VAL A 1 85 ? 5.467 9.685 5.117 1.00 94.62 85 VAL A C 1
ATOM 678 O O . VAL A 1 85 ? 4.641 9.680 6.032 1.00 94.62 85 VAL A O 1
ATOM 681 N N . THR A 1 86 ? 5.126 9.466 3.845 1.00 94.25 86 THR A N 1
ATOM 682 C CA . THR A 1 86 ? 3.735 9.287 3.407 1.00 94.25 86 THR A CA 1
ATOM 683 C C . THR A 1 86 ? 3.112 8.042 4.035 1.00 94.25 86 THR A C 1
ATOM 685 O O . THR A 1 86 ? 2.039 8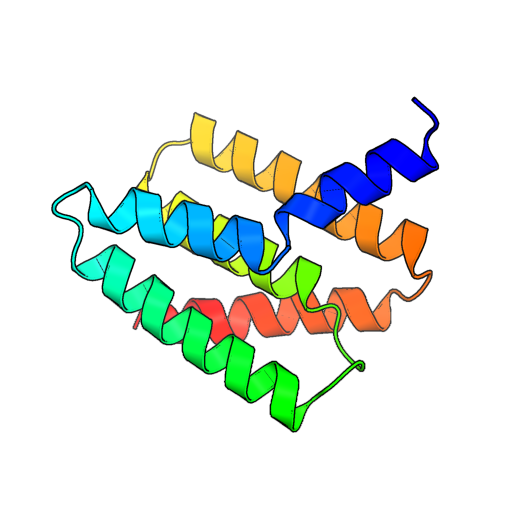.123 4.633 1.00 94.25 86 THR A O 1
ATOM 688 N N . PHE A 1 87 ? 3.797 6.897 3.982 1.00 95.56 87 PHE A N 1
ATOM 689 C CA . PHE A 1 87 ? 3.314 5.647 4.565 1.00 95.56 87 PHE A CA 1
ATOM 690 C C . PHE A 1 87 ? 3.159 5.737 6.087 1.00 95.56 87 PHE A C 1
ATOM 692 O O . PHE A 1 87 ? 2.149 5.290 6.633 1.00 95.56 87 PHE A O 1
ATOM 699 N N . THR A 1 88 ? 4.102 6.392 6.771 1.00 94.38 88 THR A N 1
ATOM 700 C CA . THR A 1 88 ? 3.990 6.662 8.213 1.00 94.38 88 THR A CA 1
ATOM 701 C C . THR A 1 88 ? 2.750 7.505 8.516 1.00 94.38 88 THR A C 1
ATOM 703 O O . THR A 1 88 ? 1.980 7.177 9.422 1.00 94.38 88 THR A O 1
ATOM 706 N N . GLY A 1 89 ? 2.494 8.546 7.716 1.00 94.50 89 GLY A N 1
ATOM 707 C CA . GLY A 1 89 ? 1.282 9.360 7.813 1.00 94.50 89 GLY A CA 1
ATOM 708 C C . GLY A 1 89 ? -0.002 8.543 7.640 1.00 94.50 89 GLY A C 1
ATOM 709 O O . GLY A 1 89 ? -0.949 8.719 8.410 1.00 94.50 89 GLY A O 1
ATOM 710 N N . ILE A 1 90 ? -0.027 7.603 6.691 1.00 95.25 90 ILE A N 1
ATOM 711 C CA . ILE A 1 90 ? -1.165 6.699 6.455 1.00 95.25 90 ILE A CA 1
ATOM 712 C C . ILE A 1 90 ? -1.383 5.762 7.648 1.00 95.25 90 ILE A C 1
ATOM 714 O O . ILE A 1 90 ? -2.508 5.649 8.135 1.00 95.25 90 ILE A O 1
ATOM 718 N N . ALA A 1 91 ? -0.325 5.129 8.162 1.00 94.19 91 ALA A N 1
ATOM 719 C CA . ALA A 1 91 ? -0.415 4.213 9.300 1.00 94.19 91 ALA A CA 1
ATOM 720 C C . ALA A 1 91 ? -0.909 4.923 10.574 1.00 94.19 91 ALA A C 1
ATOM 722 O O . ALA A 1 91 ? -1.799 4.424 11.268 1.00 94.19 91 ALA A O 1
ATOM 723 N N . LEU A 1 92 ? -0.396 6.129 10.846 1.00 93.81 92 LEU A N 1
ATOM 724 C CA . LEU A 1 92 ? -0.864 6.965 11.954 1.00 93.81 92 LEU A CA 1
ATOM 725 C C . LEU A 1 92 ? -2.315 7.421 11.756 1.00 93.81 92 LEU A C 1
ATOM 727 O O . LEU A 1 92 ? -3.077 7.480 12.725 1.00 93.81 92 LEU A O 1
ATOM 731 N N . SER A 1 93 ? -2.714 7.711 10.515 1.00 93.75 93 SER A N 1
ATOM 732 C CA . SER A 1 93 ? -4.095 8.076 10.183 1.00 93.75 93 SER A CA 1
ATOM 733 C C . SER A 1 93 ? -5.058 6.917 10.413 1.00 93.75 93 SER A C 1
ATOM 735 O O . SER A 1 93 ? -6.092 7.110 11.053 1.00 93.75 93 SER A O 1
ATOM 737 N N . ALA A 1 94 ? -4.690 5.708 9.985 1.00 93.19 94 ALA A N 1
ATOM 738 C CA . ALA A 1 94 ? -5.455 4.492 10.244 1.00 93.19 94 ALA A CA 1
ATOM 739 C C . ALA A 1 94 ? -5.607 4.234 11.751 1.00 93.19 94 ALA A C 1
ATOM 741 O O . ALA A 1 94 ? -6.716 4.002 12.236 1.00 93.19 94 ALA A O 1
ATOM 742 N N . TYR A 1 95 ? -4.515 4.362 12.513 1.00 93.50 95 TYR A N 1
ATOM 743 C CA . TYR A 1 95 ? -4.548 4.214 13.968 1.00 93.50 95 TYR A CA 1
ATOM 744 C C . TYR A 1 95 ? -5.490 5.228 14.632 1.00 93.50 95 TYR A C 1
ATOM 746 O O . TYR A 1 95 ? -6.351 4.834 15.418 1.00 93.50 95 TYR A O 1
ATOM 754 N N . LYS A 1 96 ? -5.388 6.518 14.283 1.00 92.06 96 LYS A N 1
ATOM 755 C CA . LYS A 1 96 ? -6.232 7.572 14.870 1.00 92.06 96 LYS A CA 1
ATOM 756 C C . LYS A 1 96 ? -7.706 7.476 14.470 1.00 92.06 96 LYS A C 1
ATOM 758 O O . LYS A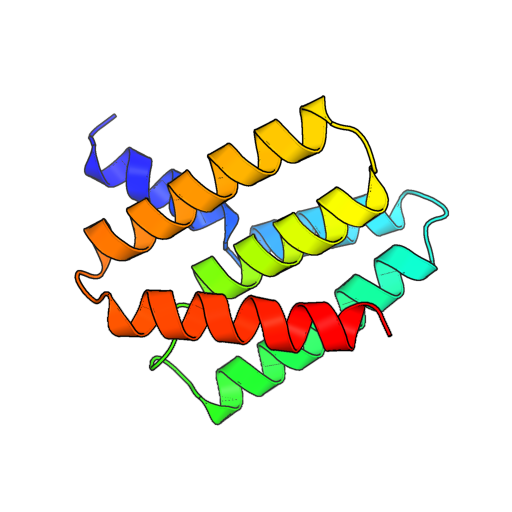 1 96 ? -8.562 7.834 15.274 1.00 92.06 96 LYS A O 1
ATOM 763 N N . LEU A 1 97 ? -8.019 7.030 13.251 1.00 90.62 97 LEU A N 1
ATOM 764 C CA . LEU A 1 97 ? -9.403 6.924 12.776 1.00 90.62 97 LEU A CA 1
ATOM 765 C C . LEU A 1 97 ? -10.112 5.673 13.301 1.00 90.62 97 LEU A C 1
ATOM 767 O O . LEU A 1 97 ? -11.295 5.742 13.627 1.00 90.62 97 LEU A O 1
ATOM 771 N N . HIS A 1 98 ? -9.414 4.538 13.365 1.00 84.62 98 HIS A N 1
ATOM 772 C CA . HIS A 1 98 ? -10.017 3.250 13.726 1.00 84.62 98 HIS A CA 1
ATOM 773 C C . HIS A 1 98 ? -9.781 2.860 15.195 1.00 84.62 98 HIS A C 1
ATOM 775 O O . HIS A 1 98 ? -10.414 1.921 15.678 1.00 84.62 98 HIS A O 1
ATOM 781 N N . ASN A 1 99 ? -8.884 3.564 15.899 1.00 82.81 99 ASN A N 1
ATOM 782 C CA . ASN A 1 99 ? -8.500 3.347 17.299 1.00 82.81 99 ASN A CA 1
ATOM 783 C C . ASN A 1 99 ? -8.164 1.880 17.634 1.00 82.81 99 ASN A C 1
ATOM 785 O O . ASN A 1 99 ? -8.513 1.367 18.696 1.00 82.81 99 ASN A O 1
ATOM 789 N N . ASN A 1 100 ? -7.526 1.170 16.699 1.00 87.62 100 ASN A N 1
ATOM 790 C CA . ASN A 1 100 ? -7.209 -0.245 16.857 1.00 87.62 100 ASN A CA 1
ATOM 791 C C . ASN A 1 100 ? -5.788 -0.545 16.374 1.00 87.62 100 ASN A C 1
ATOM 793 O O . ASN A 1 100 ? -5.549 -0.812 15.195 1.00 87.62 100 ASN A O 1
ATOM 797 N N . LEU A 1 101 ? -4.845 -0.512 17.317 1.00 90.19 101 LEU A N 1
ATOM 798 C CA . LEU A 1 101 ? -3.429 -0.763 17.056 1.00 90.19 101 LEU A CA 1
ATOM 799 C C . LEU A 1 101 ? -3.184 -2.172 16.497 1.00 90.19 101 LEU A C 1
ATOM 801 O O . LEU A 1 101 ? -2.372 -2.332 15.590 1.00 90.19 101 LEU A O 1
ATOM 805 N N . ASN A 1 102 ? -3.938 -3.175 16.959 1.00 92.00 102 ASN A N 1
ATOM 806 C CA . ASN A 1 102 ? -3.790 -4.555 16.492 1.00 92.00 102 ASN A CA 1
ATOM 807 C C . ASN A 1 102 ? -4.068 -4.674 14.990 1.00 92.00 102 ASN A C 1
ATOM 809 O O . ASN A 1 102 ? -3.315 -5.344 14.286 1.00 92.00 102 ASN A O 1
ATOM 813 N N . LYS A 1 103 ? -5.097 -3.985 14.475 1.00 93.69 103 LYS A N 1
ATOM 814 C CA . LYS A 1 103 ? -5.400 -3.988 13.032 1.00 93.69 103 LYS A CA 1
ATOM 8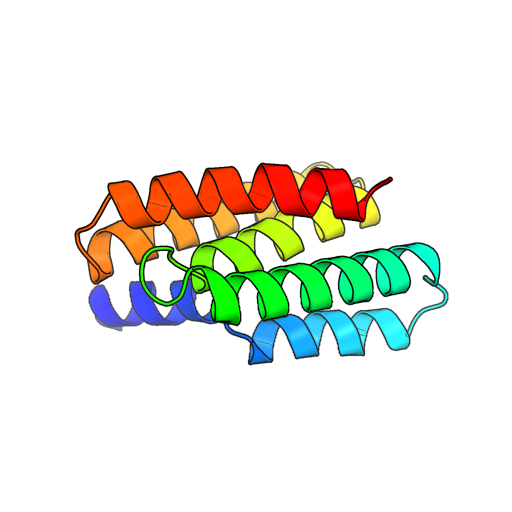15 C C . LYS A 1 103 ? -4.267 -3.399 12.195 1.00 93.69 103 LYS A C 1
ATOM 817 O O . LYS A 1 103 ? -3.990 -3.913 11.113 1.00 93.69 103 LYS A O 1
ATOM 822 N N . VAL A 1 104 ? -3.621 -2.343 12.694 1.00 94.00 104 VAL A N 1
ATOM 823 C CA . VAL A 1 104 ? -2.494 -1.688 12.013 1.00 94.00 104 VAL A CA 1
ATOM 824 C C . VAL A 1 104 ? -1.239 -2.558 12.083 1.00 94.00 104 VAL A C 1
ATOM 826 O O . VAL A 1 104 ? -0.575 -2.732 11.067 1.00 94.00 104 VAL A O 1
ATOM 829 N N . MET A 1 105 ? -0.942 -3.177 13.230 1.00 94.19 105 MET A N 1
ATOM 830 C CA . MET A 1 105 ? 0.201 -4.092 13.346 1.00 94.19 105 MET A CA 1
ATOM 831 C C . MET A 1 105 ? 0.069 -5.293 12.408 1.00 94.19 105 MET A C 1
ATOM 833 O O . MET A 1 105 ? 1.002 -5.596 11.669 1.00 94.19 105 MET A O 1
ATOM 837 N N . TRP A 1 106 ? -1.103 -5.935 12.368 1.00 95.38 106 TRP A N 1
ATOM 838 C CA . TRP A 1 106 ? -1.345 -7.029 11.426 1.00 95.38 106 TRP A CA 1
ATOM 839 C C . TRP A 1 106 ? -1.292 -6.572 9.966 1.00 95.38 106 TRP A C 1
ATOM 841 O O . TRP A 1 106 ? -0.879 -7.350 9.109 1.00 95.38 106 TRP A O 1
ATOM 851 N N . ALA A 1 107 ? -1.646 -5.316 9.676 1.00 95.69 107 ALA A N 1
ATOM 852 C CA . ALA A 1 107 ? -1.481 -4.755 8.340 1.00 95.69 107 ALA A CA 1
ATOM 853 C C . ALA A 1 107 ? -0.001 -4.624 7.968 1.00 95.69 107 ALA A C 1
ATOM 855 O O . ALA A 1 107 ? 0.376 -5.028 6.875 1.00 95.69 107 ALA A O 1
ATOM 856 N N . ILE A 1 108 ? 0.847 -4.142 8.880 1.00 96.06 108 ILE A N 1
ATOM 857 C CA . ILE A 1 108 ? 2.299 -4.060 8.658 1.00 96.06 108 ILE A CA 1
ATOM 858 C C . ILE A 1 108 ? 2.891 -5.458 8.428 1.00 96.06 108 ILE A C 1
ATOM 860 O O . ILE A 1 108 ? 3.660 -5.648 7.490 1.00 96.06 108 ILE A O 1
ATOM 864 N N . VAL A 1 109 ? 2.487 -6.460 9.218 1.00 96.44 109 VAL A N 1
ATOM 865 C CA . VAL A 1 109 ? 2.913 -7.855 9.005 1.00 96.44 109 VAL A CA 1
ATOM 866 C C . VAL A 1 109 ? 2.474 -8.359 7.627 1.00 96.44 109 VAL A C 1
ATOM 868 O O . VAL A 1 109 ? 3.277 -8.946 6.905 1.00 96.44 109 VAL A O 1
ATOM 871 N N . ALA A 1 110 ? 1.231 -8.088 7.222 1.00 96.50 110 ALA A N 1
ATOM 872 C CA . ALA A 1 110 ? 0.740 -8.459 5.897 1.00 96.50 110 ALA A CA 1
ATOM 873 C C . ALA A 1 110 ? 1.516 -7.763 4.765 1.00 96.50 110 ALA A C 1
ATOM 875 O O . ALA A 1 110 ? 1.789 -8.404 3.755 1.00 96.50 110 ALA A O 1
ATOM 876 N N . VAL A 1 111 ? 1.924 -6.497 4.938 1.00 97.31 111 VAL A N 1
ATOM 877 C CA . VAL A 1 111 ? 2.797 -5.787 3.982 1.00 97.31 111 VAL A CA 1
ATOM 878 C C . VAL A 1 111 ? 4.125 -6.513 3.822 1.00 97.31 111 VAL A C 1
ATOM 880 O O . VAL A 1 111 ? 4.547 -6.728 2.692 1.00 97.31 111 VAL A O 1
ATOM 883 N N . LEU A 1 112 ? 4.764 -6.925 4.920 1.00 96.31 112 LEU A N 1
ATOM 884 C CA . LEU A 1 112 ? 6.037 -7.650 4.858 1.00 96.31 112 LEU A CA 1
ATOM 885 C C . LEU A 1 112 ? 5.885 -8.988 4.126 1.00 96.31 112 LEU A C 1
ATOM 887 O O . LEU A 1 112 ? 6.657 -9.283 3.220 1.00 96.31 112 LEU A O 1
ATOM 891 N N . VAL A 1 113 ? 4.867 -9.776 4.480 1.00 96.62 113 VAL A N 1
ATOM 892 C CA . VAL A 1 113 ? 4.633 -11.096 3.871 1.00 96.62 113 VAL A CA 1
ATOM 893 C C . VAL A 1 113 ? 4.315 -10.968 2.382 1.00 96.62 113 VAL A C 1
ATOM 895 O O . VAL A 1 113 ? 4.967 -11.604 1.556 1.00 96.62 113 VAL A O 1
ATOM 898 N N . ILE A 1 114 ? 3.339 -10.129 2.026 1.00 97.06 114 ILE A N 1
ATOM 899 C CA . ILE A 1 114 ? 2.929 -9.944 0.630 1.00 97.06 114 ILE A CA 1
ATOM 900 C C . ILE A 1 114 ? 4.064 -9.297 -0.167 1.00 97.06 114 ILE A C 1
ATOM 902 O O . ILE A 1 114 ? 4.325 -9.720 -1.288 1.00 97.06 114 ILE A O 1
ATOM 906 N N . GLY A 1 115 ? 4.763 -8.313 0.404 1.00 96.12 115 GLY A N 1
ATOM 907 C CA . GLY A 1 115 ? 5.875 -7.618 -0.241 1.00 96.12 115 GLY A CA 1
ATOM 908 C C . GLY A 1 115 ? 7.032 -8.553 -0.578 1.00 96.12 115 GLY A C 1
ATOM 909 O O . GLY A 1 115 ? 7.519 -8.519 -1.702 1.00 96.12 115 GLY A O 1
ATOM 910 N N . LEU A 1 116 ? 7.415 -9.440 0.346 1.00 95.94 116 LEU A N 1
ATOM 911 C CA . LEU A 1 116 ? 8.457 -10.441 0.099 1.00 95.94 116 LEU A CA 1
ATOM 912 C C . LEU A 1 116 ? 8.058 -11.414 -1.016 1.00 95.94 116 LEU A C 1
ATOM 914 O O . LEU A 1 116 ? 8.828 -11.595 -1.952 1.00 95.94 116 LEU A O 1
ATOM 918 N N . ILE A 1 117 ? 6.844 -11.975 -0.961 1.00 95.88 117 ILE A N 1
ATOM 919 C CA . ILE A 1 117 ? 6.337 -12.896 -2.000 1.00 95.88 117 ILE A CA 1
ATOM 920 C C . ILE A 1 117 ? 6.218 -12.192 -3.358 1.00 95.88 117 ILE A C 1
ATOM 922 O O . ILE A 1 117 ? 6.377 -12.808 -4.402 1.00 95.88 117 ILE A O 1
ATOM 926 N N . SER A 1 118 ? 5.925 -10.893 -3.364 1.00 94.50 118 SER A N 1
ATOM 927 C CA . SER A 1 118 ? 5.733 -10.149 -4.611 1.00 94.50 118 SER A CA 1
ATOM 928 C C . SER A 1 118 ? 7.043 -9.777 -5.300 1.00 94.50 118 SER A C 1
ATOM 930 O O . SER A 1 118 ? 6.990 -9.288 -6.419 1.00 94.50 118 SER A O 1
ATOM 932 N N . VAL A 1 119 ? 8.195 -9.947 -4.643 1.00 91.94 119 VAL A N 1
ATOM 933 C CA . VAL A 1 119 ? 9.520 -9.587 -5.182 1.00 91.94 119 VAL A CA 1
ATOM 934 C C . VAL A 1 119 ? 10.356 -10.826 -5.536 1.00 91.94 119 VAL A C 1
ATOM 936 O O . VAL A 1 119 ? 11.349 -10.686 -6.248 1.00 91.94 119 VAL A O 1
ATOM 939 N N . THR A 1 120 ? 9.952 -12.018 -5.083 1.00 80.50 120 THR A N 1
ATOM 940 C CA . THR A 1 120 ? 10.502 -13.312 -5.532 1.00 80.50 120 THR A CA 1
ATOM 941 C C . THR A 1 120 ? 10.055 -13.655 -6.943 1.00 80.50 120 THR A C 1
ATOM 943 O O . THR A 1 120 ? 10.912 -14.123 -7.722 1.00 80.50 120 THR A O 1
#

Radius of gyration: 13.93 Å; Cα contacts (8 Å, |Δi|>4): 118; chains: 1; bounding box: 29×36×38 Å

pLDDT: mean 93.33, std 3.97, range [65.56, 97.56]

Sequence (120 aa):
MTFKELLRDLLAFGSPIFYLLVFARALVGPYPIFINQLILAGVLIFLGVVVIGSKIDWYVVRAGILAWLTTLFYAHDGFTLFVLVTFTGIALSAYKLHNNLNKVMWAIVAVLVIGLISVT

Solvent-accessible surface area (backbone atoms only — not comparable to full-atom values): 6333 Å² total; per-residue (Å²): 135,53,74,71,53,54,34,51,58,46,35,45,60,15,32,72,67,44,50,50,52,54,50,56,58,43,68,77,49,99,43,67,66,63,48,51,27,50,51,49,35,52,51,52,50,51,53,44,46,72,75,59,43,88,67,40,38,59,36,49,24,47,28,42,37,51,42,54,54,50,37,66,71,67,69,40,70,74,56,42,52,53,40,52,55,50,48,50,50,24,49,53,23,49,34,71,72,66,72,39,64,67,25,52,52,50,13,53,51,48,22,53,55,47,45,54,66,31,73,110

Mean predicted aligned error: 3.35 Å